Protein AF-A0A2T5ELU1-F1 (afdb_monomer_lite)

Foldseek 3Di:
DFLVVVLVVLVVVLVVLVVVLPDPPPPPCNVVSVVVSVVSVVVSVVSVVDPDDGDPPPPPDDPVPADPVPRD

Sequence (72 aa):
MKKSEVVYDLSLINERLDQIIDSKCINGARDELMEIASKIKNISSELNKTNVTFSITGRAKPLVNKCRFCGK

pLDDT: mean 75.77, std 15.37, range [48.81, 93.69]

Organism: Vibrio splendidus (NCBI:txid29497)

Radius of gyration: 16.83 Å; chains: 1; bounding box: 36×20×49 Å

Structure (mmCIF, N/CA/C/O backbone):
data_AF-A0A2T5ELU1-F1
#
_entry.id   AF-A0A2T5ELU1-F1
#
loop_
_atom_site.group_PDB
_atom_site.id
_atom_site.type_symbol
_atom_site.label_atom_id
_atom_site.label_alt_id
_atom_site.label_comp_id
_atom_site.label_asym_id
_atom_site.label_entity_id
_atom_site.label_seq_id
_atom_site.pdbx_PDB_ins_code
_atom_site.Cartn_x
_atom_site.Cartn_y
_atom_site.Cartn_z
_atom_site.occupancy
_atom_site.B_iso_or_equiv
_atom_site.auth_seq_id
_atom_site.auth_comp_id
_atom_site.auth_asym_id
_atom_site.auth_atom_id
_atom_site.pdbx_PDB_model_num
ATOM 1 N N . MET A 1 1 ? -12.874 10.372 8.385 1.00 68.25 1 MET A N 1
ATOM 2 C CA . MET A 1 1 ? -12.772 9.191 7.506 1.00 68.25 1 MET A CA 1
ATOM 3 C C . MET A 1 1 ? -12.757 7.955 8.383 1.00 68.25 1 MET A C 1
ATOM 5 O O . MET A 1 1 ? -12.052 7.968 9.399 1.00 68.25 1 MET A O 1
ATOM 9 N N . LYS A 1 2 ? -13.588 6.958 8.077 1.00 75.00 2 LYS A N 1
ATOM 10 C CA . LYS A 1 2 ? -13.644 5.726 8.870 1.00 75.00 2 LYS A CA 1
ATOM 11 C C . LYS A 1 2 ? -12.355 4.941 8.664 1.00 75.00 2 LYS A C 1
ATOM 13 O O . LYS A 1 2 ? -11.798 4.929 7.570 1.00 75.00 2 LYS A O 1
ATOM 18 N N . LYS A 1 3 ? -11.906 4.243 9.707 1.00 77.25 3 LYS A N 1
ATOM 19 C CA . LYS A 1 3 ? -10.739 3.354 9.615 1.00 77.25 3 LYS A CA 1
ATOM 20 C C . LYS A 1 3 ? -10.868 2.341 8.470 1.00 77.25 3 LYS A C 1
ATOM 22 O O . LYS A 1 3 ? -9.916 2.141 7.730 1.00 77.25 3 LYS A O 1
ATOM 27 N N . SER A 1 4 ? -12.053 1.756 8.301 1.00 79.50 4 SER A N 1
ATOM 28 C CA . SER A 1 4 ? -12.342 0.782 7.243 1.00 79.50 4 SER A CA 1
ATOM 29 C C . SER A 1 4 ? -12.205 1.353 5.830 1.00 79.50 4 SER A C 1
ATOM 31 O O . SER A 1 4 ? -11.739 0.645 4.949 1.00 79.50 4 SER A O 1
ATOM 33 N N . GLU A 1 5 ? -12.579 2.620 5.621 1.00 82.00 5 GLU A N 1
ATOM 34 C CA . GLU A 1 5 ? -12.457 3.301 4.322 1.00 82.00 5 GLU A CA 1
ATOM 35 C C . GLU A 1 5 ? -10.982 3.479 3.956 1.00 82.00 5 GLU A C 1
ATOM 37 O O . GLU A 1 5 ? -10.561 3.091 2.877 1.00 82.00 5 GLU A O 1
ATOM 42 N N . VAL A 1 6 ? -10.161 3.947 4.900 1.00 84.12 6 VAL A N 1
ATOM 43 C CA . VAL A 1 6 ? -8.724 4.124 4.647 1.00 84.12 6 VAL A CA 1
ATOM 44 C C . VAL A 1 6 ? -8.005 2.791 4.470 1.00 84.12 6 VAL A C 1
ATOM 46 O O . VAL A 1 6 ? -7.131 2.687 3.621 1.00 84.12 6 VAL A O 1
ATOM 49 N N . VAL A 1 7 ? -8.346 1.757 5.246 1.00 84.50 7 VAL A N 1
ATOM 50 C CA . VAL A 1 7 ? -7.755 0.419 5.056 1.00 84.50 7 VAL A CA 1
ATOM 51 C C . VAL A 1 7 ? -8.078 -0.115 3.659 1.00 84.50 7 VAL A C 1
ATOM 53 O O . VAL A 1 7 ? -7.195 -0.663 2.999 1.00 84.50 7 VAL A O 1
ATOM 56 N N . TYR A 1 8 ? -9.313 0.088 3.193 1.00 87.62 8 TYR A N 1
ATOM 57 C CA . TYR A 1 8 ? -9.713 -0.257 1.833 1.00 87.62 8 TYR A CA 1
ATOM 58 C C . TYR A 1 8 ? -8.910 0.535 0.788 1.00 87.62 8 TYR A C 1
ATOM 60 O O . TYR A 1 8 ? -8.291 -0.071 -0.086 1.00 87.62 8 TYR A O 1
ATOM 68 N N . ASP A 1 9 ? -8.807 1.856 0.929 1.00 88.31 9 ASP A N 1
ATOM 69 C CA . ASP A 1 9 ? -8.034 2.695 0.005 1.00 88.31 9 ASP A CA 1
ATOM 70 C C . ASP A 1 9 ? -6.547 2.299 -0.040 1.00 88.31 9 ASP A C 1
ATOM 72 O O . ASP A 1 9 ? -5.960 2.197 -1.117 1.00 88.31 9 ASP A O 1
ATOM 76 N N . LEU A 1 10 ? -5.934 1.997 1.110 1.00 90.00 10 LEU A N 1
ATOM 77 C CA . LEU A 1 10 ? -4.544 1.528 1.175 1.00 90.00 10 LEU A CA 1
ATOM 78 C C . LEU A 1 10 ? -4.359 0.164 0.496 1.00 90.00 10 LEU A C 1
ATOM 80 O O . LEU A 1 10 ? -3.293 -0.094 -0.066 1.00 90.00 10 LEU A O 1
ATOM 84 N N . SER A 1 11 ? -5.368 -0.712 0.528 1.00 89.44 11 SER A N 1
ATOM 85 C CA . SER A 1 11 ? -5.317 -1.986 -0.201 1.00 89.44 11 SER A CA 1
ATOM 86 C C . SER A 1 11 ? -5.323 -1.773 -1.718 1.00 89.44 11 SER A C 1
ATOM 88 O O . SER A 1 11 ? -4.469 -2.331 -2.404 1.00 89.44 11 SER A O 1
ATOM 90 N N . LEU A 1 12 ? -6.177 -0.873 -2.222 1.00 93.69 12 LEU A N 1
ATOM 91 C CA . LEU A 1 12 ? -6.222 -0.507 -3.641 1.00 93.69 12 LEU A CA 1
ATOM 92 C C . LEU A 1 12 ? -4.926 0.157 -4.113 1.00 93.69 12 LEU A C 1
ATOM 94 O O . LEU A 1 12 ? -4.468 -0.089 -5.229 1.00 93.69 12 LEU A O 1
ATOM 98 N N . ILE A 1 13 ? -4.323 1.012 -3.281 1.00 93.19 13 ILE A N 1
ATOM 99 C CA . ILE A 1 13 ? -3.045 1.651 -3.615 1.00 93.19 13 ILE A CA 1
ATOM 100 C C . ILE A 1 13 ? -1.932 0.602 -3.724 1.00 93.19 13 ILE A C 1
ATOM 102 O O . ILE A 1 13 ? -1.152 0.663 -4.670 1.00 93.19 13 ILE A O 1
ATOM 106 N N . ASN A 1 14 ? -1.873 -0.367 -2.804 1.00 91.25 14 ASN A N 1
ATOM 107 C CA . ASN A 1 14 ? -0.897 -1.457 -2.887 1.00 91.25 14 ASN A CA 1
ATOM 108 C C . ASN A 1 14 ? -1.066 -2.279 -4.169 1.00 91.25 14 ASN A C 1
ATOM 110 O O . ASN A 1 14 ? -0.085 -2.508 -4.864 1.00 91.25 14 ASN A O 1
ATOM 114 N N . GLU A 1 15 ? -2.298 -2.658 -4.518 1.00 91.19 15 GLU A N 1
ATOM 115 C CA . GLU A 1 15 ? -2.573 -3.422 -5.741 1.00 91.19 15 GLU A CA 1
ATOM 116 C C . GLU A 1 15 ? -2.108 -2.671 -6.998 1.00 91.19 15 GLU A C 1
ATOM 118 O O . GLU A 1 15 ? -1.462 -3.238 -7.879 1.00 91.19 15 GLU A O 1
ATOM 123 N N . ARG A 1 16 ? -2.383 -1.363 -7.068 1.00 92.06 16 ARG A N 1
ATOM 124 C CA . ARG A 1 16 ? -1.928 -0.525 -8.184 1.00 92.06 16 ARG A CA 1
ATOM 125 C C . ARG A 1 16 ? -0.411 -0.388 -8.220 1.00 92.06 16 ARG A C 1
ATOM 127 O O . ARG A 1 16 ? 0.159 -0.396 -9.304 1.00 92.06 16 ARG A O 1
ATOM 134 N N . LEU A 1 17 ? 0.246 -0.259 -7.069 1.00 90.69 17 LEU A N 1
ATOM 135 C CA . LEU A 1 17 ? 1.706 -0.207 -7.007 1.00 90.69 17 LEU A CA 1
ATOM 136 C C . LEU A 1 17 ? 2.336 -1.511 -7.492 1.00 90.69 17 LEU A C 1
ATOM 138 O O . LEU A 1 17 ? 3.287 -1.445 -8.265 1.00 90.69 17 LEU A O 1
ATOM 142 N N . ASP A 1 18 ? 1.779 -2.664 -7.121 1.00 89.25 18 ASP A N 1
ATOM 143 C CA . ASP A 1 18 ? 2.252 -3.965 -7.603 1.00 89.25 18 ASP A CA 1
ATOM 144 C C . ASP A 1 18 ? 2.134 -4.049 -9.143 1.00 89.25 18 ASP A C 1
ATOM 146 O O . ASP A 1 18 ? 3.105 -4.382 -9.822 1.00 89.25 18 ASP A O 1
ATOM 150 N N . GLN A 1 19 ? 1.010 -3.605 -9.724 1.00 90.62 19 GLN A N 1
ATOM 151 C CA . GLN A 1 19 ? 0.835 -3.533 -11.187 1.00 90.62 19 GLN A CA 1
ATOM 152 C C . GLN A 1 19 ? 1.842 -2.591 -11.873 1.00 90.62 19 GLN A C 1
ATOM 154 O O . GLN A 1 19 ? 2.330 -2.879 -12.968 1.00 90.62 19 GLN A O 1
ATOM 159 N N . ILE A 1 20 ? 2.152 -1.454 -11.246 1.00 89.44 20 ILE A N 1
ATOM 160 C CA . ILE A 1 20 ? 3.118 -0.472 -11.757 1.00 89.44 20 ILE A CA 1
ATOM 161 C C . ILE A 1 20 ? 4.541 -1.046 -11.702 1.00 89.44 20 ILE A C 1
ATOM 163 O O . ILE A 1 20 ? 5.288 -0.900 -12.670 1.00 89.44 20 ILE A O 1
ATOM 167 N N . ILE A 1 21 ? 4.905 -1.726 -10.613 1.00 87.75 21 ILE A N 1
ATOM 168 C CA . ILE A 1 21 ? 6.211 -2.383 -10.440 1.00 87.75 21 ILE A CA 1
ATOM 169 C C . ILE A 1 21 ? 6.399 -3.509 -11.464 1.00 87.75 21 ILE A C 1
ATOM 171 O O . ILE A 1 21 ? 7.498 -3.683 -11.995 1.00 87.75 21 ILE A O 1
ATOM 175 N N . ASP A 1 22 ? 5.342 -4.257 -11.771 1.00 87.00 22 ASP A N 1
ATOM 176 C CA . ASP A 1 22 ? 5.380 -5.328 -12.772 1.00 87.00 22 ASP A CA 1
ATOM 177 C C . ASP A 1 22 ? 5.365 -4.801 -14.216 1.00 87.00 22 ASP A C 1
ATOM 179 O O . ASP A 1 22 ? 5.699 -5.523 -15.163 1.00 87.00 22 ASP A O 1
ATOM 183 N N . SER A 1 23 ? 5.030 -3.523 -14.409 1.00 86.56 23 SER A N 1
ATOM 184 C CA . SER A 1 23 ? 5.068 -2.895 -15.723 1.00 86.56 23 SER A CA 1
ATOM 185 C C . SER A 1 23 ? 6.514 -2.683 -16.198 1.00 86.56 23 SER A C 1
ATOM 187 O O . SER A 1 23 ? 7.373 -2.138 -15.504 1.00 86.56 23 SER A O 1
ATOM 189 N N . LYS A 1 24 ? 6.798 -3.075 -17.446 1.00 75.81 24 LYS A N 1
ATOM 190 C CA . LYS A 1 24 ? 8.141 -2.968 -18.053 1.00 75.81 24 LYS A CA 1
ATOM 191 C C . LYS A 1 24 ? 8.593 -1.527 -18.334 1.00 75.81 24 LYS A C 1
ATOM 193 O O . LYS A 1 24 ? 9.702 -1.327 -18.822 1.00 75.81 24 LYS A O 1
ATOM 198 N N . CYS A 1 25 ? 7.739 -0.530 -18.097 1.00 79.06 25 CYS A N 1
ATOM 199 C CA . CYS A 1 25 ? 8.015 0.863 -18.439 1.00 79.06 25 CYS A CA 1
ATOM 200 C C . CYS A 1 25 ? 8.730 1.646 -17.328 1.00 79.06 25 CYS A C 1
ATOM 202 O O . CYS A 1 25 ? 9.272 2.711 -17.615 1.00 79.06 25 CYS A O 1
ATOM 204 N N . ILE A 1 26 ? 8.795 1.133 -16.094 1.00 75.12 26 ILE A N 1
ATOM 205 C CA . ILE A 1 26 ? 9.349 1.866 -14.942 1.00 75.12 26 ILE A CA 1
ATOM 206 C C . ILE A 1 26 ? 10.603 1.161 -14.410 1.00 75.12 26 ILE A C 1
ATOM 208 O O . ILE A 1 26 ? 10.686 0.731 -13.265 1.00 75.12 26 ILE A O 1
ATOM 212 N N . ASN A 1 27 ? 11.624 1.041 -15.261 1.00 71.56 27 ASN A N 1
ATOM 213 C CA . ASN A 1 27 ? 12.905 0.450 -14.855 1.00 71.56 27 ASN A CA 1
ATOM 214 C C . ASN A 1 27 ? 13.756 1.390 -13.980 1.00 71.56 27 ASN A C 1
ATOM 216 O O . ASN A 1 27 ? 14.591 0.911 -13.225 1.00 71.56 27 ASN A O 1
ATOM 220 N 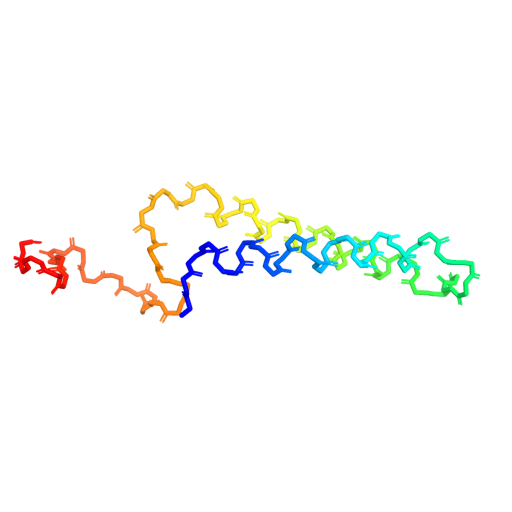N . GLY A 1 28 ? 13.551 2.712 -14.059 1.00 79.12 28 GLY A N 1
ATOM 221 C CA . GLY A 1 28 ? 14.365 3.699 -13.330 1.00 79.12 28 GLY A CA 1
ATOM 222 C C . GLY A 1 28 ? 13.886 4.034 -11.914 1.00 79.12 28 GLY A C 1
ATOM 223 O O . GLY A 1 28 ? 14.690 4.462 -11.100 1.00 79.12 28 GLY A O 1
ATOM 224 N N . ALA A 1 29 ? 12.602 3.824 -11.611 1.00 85.06 29 ALA A N 1
ATOM 225 C CA . ALA A 1 29 ? 12.001 4.159 -10.312 1.00 85.06 29 ALA A CA 1
ATOM 226 C C . ALA A 1 29 ? 11.479 2.919 -9.565 1.00 85.06 29 ALA A C 1
ATOM 228 O O . ALA A 1 29 ? 10.685 3.034 -8.634 1.00 85.06 29 ALA A O 1
ATOM 229 N N . ARG A 1 30 ? 11.892 1.715 -9.985 1.00 85.88 30 ARG A N 1
ATOM 230 C CA . ARG A 1 30 ? 11.421 0.451 -9.399 1.00 85.88 30 ARG A CA 1
ATOM 231 C C . ARG A 1 30 ? 11.741 0.367 -7.906 1.00 85.88 30 ARG A C 1
ATOM 233 O O . ARG A 1 30 ? 10.869 -0.004 -7.126 1.00 85.88 30 ARG A O 1
ATOM 240 N N . ASP A 1 31 ? 12.952 0.755 -7.516 1.00 88.38 31 ASP A N 1
ATOM 241 C CA . ASP A 1 31 ? 13.390 0.721 -6.117 1.00 88.38 31 ASP A CA 1
ATOM 242 C C . ASP A 1 31 ? 12.599 1.716 -5.255 1.00 88.38 31 ASP A C 1
ATOM 244 O O . ASP A 1 31 ? 12.129 1.362 -4.173 1.00 88.38 31 ASP A O 1
ATOM 248 N N . GLU A 1 32 ? 12.351 2.925 -5.771 1.00 90.06 32 GLU A N 1
ATOM 249 C CA . GLU A 1 32 ? 11.508 3.929 -5.108 1.00 90.06 32 GLU A CA 1
ATOM 250 C C . GLU A 1 32 ? 10.066 3.428 -4.936 1.00 90.06 32 GLU A C 1
ATOM 252 O O . GLU A 1 32 ? 9.469 3.566 -3.867 1.00 90.06 32 GLU A O 1
ATOM 257 N N . LEU A 1 33 ? 9.503 2.785 -5.964 1.00 89.50 33 LEU A N 1
ATOM 258 C CA . LEU A 1 33 ? 8.165 2.195 -5.903 1.00 89.50 33 LEU A CA 1
ATOM 259 C C . LEU A 1 33 ? 8.083 1.050 -4.889 1.00 89.50 33 LEU A C 1
ATOM 261 O O . LEU A 1 33 ? 7.100 0.961 -4.149 1.00 89.50 33 LEU A O 1
ATOM 265 N N . MET A 1 34 ? 9.111 0.203 -4.812 1.00 89.81 34 MET A N 1
ATOM 266 C CA . MET A 1 34 ? 9.195 -0.847 -3.796 1.00 89.81 34 MET A CA 1
ATOM 267 C C . MET A 1 34 ? 9.281 -0.261 -2.380 1.00 89.81 34 MET A C 1
ATOM 269 O O . MET A 1 34 ? 8.634 -0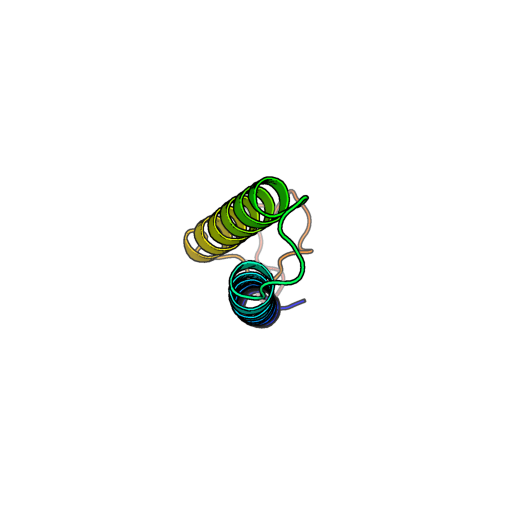.772 -1.460 1.00 89.81 34 MET A O 1
ATOM 273 N N . GLU A 1 35 ? 10.024 0.833 -2.193 1.00 92.94 35 GLU A N 1
ATOM 274 C CA . GLU A 1 35 ? 10.097 1.536 -0.911 1.00 92.94 35 GLU A CA 1
ATOM 275 C C . GLU A 1 35 ? 8.733 2.125 -0.510 1.00 92.94 35 GLU A C 1
ATOM 277 O O . GLU A 1 35 ? 8.289 1.953 0.632 1.00 92.94 35 GLU A O 1
ATOM 282 N N . ILE A 1 36 ? 8.032 2.769 -1.449 1.00 91.81 36 ILE A N 1
ATOM 283 C CA . ILE A 1 36 ? 6.682 3.311 -1.237 1.00 91.81 36 ILE A CA 1
ATOM 284 C C . ILE A 1 36 ? 5.709 2.188 -0.855 1.00 91.81 36 ILE A C 1
ATOM 286 O O . ILE A 1 36 ? 4.992 2.316 0.142 1.00 91.81 36 ILE A O 1
ATOM 290 N N . ALA A 1 37 ? 5.715 1.070 -1.587 1.00 91.56 37 ALA A N 1
ATOM 291 C CA . ALA A 1 37 ? 4.865 -0.083 -1.294 1.00 91.56 37 ALA A CA 1
ATOM 292 C C . ALA A 1 37 ? 5.134 -0.648 0.114 1.00 91.56 37 ALA A C 1
ATOM 294 O O . ALA A 1 37 ? 4.201 -0.930 0.870 1.00 91.56 37 ALA A O 1
ATOM 295 N N . SER A 1 38 ? 6.405 -0.748 0.515 1.00 92.19 38 SER A N 1
ATOM 296 C CA . SER A 1 38 ? 6.796 -1.180 1.863 1.00 92.19 38 SER A CA 1
ATOM 297 C C . SER A 1 38 ? 6.270 -0.234 2.951 1.00 92.19 38 SER A C 1
ATOM 299 O O . SER A 1 38 ? 5.641 -0.669 3.922 1.00 92.19 38 SER A O 1
ATOM 301 N N . LYS A 1 39 ? 6.437 1.082 2.766 1.00 92.69 39 LYS A N 1
ATOM 302 C CA . LYS A 1 39 ? 5.927 2.103 3.697 1.00 92.69 39 LYS A CA 1
ATOM 303 C C . LYS A 1 39 ? 4.404 2.043 3.840 1.00 92.69 39 LYS A C 1
ATOM 305 O O . LYS A 1 39 ? 3.893 2.118 4.958 1.00 92.69 39 LYS A O 1
ATOM 310 N N . ILE A 1 40 ? 3.677 1.853 2.742 1.00 90.38 40 ILE A N 1
ATOM 311 C CA . ILE A 1 40 ? 2.212 1.741 2.750 1.00 90.38 40 ILE A CA 1
ATOM 312 C C . ILE A 1 40 ? 1.753 0.462 3.460 1.00 90.38 40 ILE A C 1
ATOM 314 O O . ILE A 1 40 ? 0.825 0.514 4.275 1.00 90.38 40 ILE A O 1
ATOM 318 N N . LYS A 1 41 ? 2.423 -0.675 3.228 1.00 88.56 41 LYS A N 1
ATOM 319 C CA . LYS A 1 41 ? 2.163 -1.928 3.961 1.00 88.56 41 LYS A CA 1
ATOM 320 C C . LYS A 1 41 ? 2.370 -1.754 5.467 1.00 88.56 41 LYS A C 1
ATOM 322 O O . LYS A 1 41 ? 1.528 -2.203 6.247 1.00 88.56 41 LYS A O 1
ATOM 327 N N . ASN A 1 42 ? 3.416 -1.037 5.878 1.00 88.12 42 ASN A N 1
ATOM 328 C CA . ASN A 1 42 ? 3.657 -0.730 7.290 1.00 88.12 42 ASN A CA 1
ATOM 329 C C . ASN A 1 42 ? 2.535 0.125 7.895 1.00 88.12 42 ASN A C 1
ATOM 331 O O . ASN A 1 42 ? 2.019 -0.221 8.955 1.00 88.12 42 ASN A O 1
ATOM 335 N N . ILE A 1 43 ? 2.091 1.183 7.204 1.00 86.50 43 ILE A N 1
ATOM 336 C CA . ILE A 1 43 ? 0.965 2.019 7.658 1.00 86.50 43 ILE A CA 1
ATOM 337 C C . ILE A 1 43 ? -0.311 1.179 7.814 1.00 86.50 43 ILE A C 1
ATOM 339 O O . ILE A 1 43 ? -0.994 1.276 8.833 1.00 86.50 43 ILE A O 1
ATOM 343 N N . SER A 1 44 ? -0.618 0.321 6.838 1.00 85.38 44 SER A N 1
ATOM 344 C CA . SER A 1 44 ? -1.782 -0.574 6.899 1.00 85.38 44 SER A CA 1
ATOM 345 C C . SER A 1 44 ? -1.698 -1.551 8.081 1.00 85.38 44 SER A C 1
ATOM 347 O O . SER A 1 44 ? -2.675 -1.745 8.808 1.00 85.38 44 SER A O 1
ATOM 349 N N . SER A 1 45 ? -0.513 -2.116 8.334 1.00 83.56 45 SER A N 1
ATOM 350 C CA . SER A 1 45 ? -0.259 -3.001 9.476 1.00 83.56 45 SER A CA 1
ATOM 351 C C . SER A 1 45 ? -0.478 -2.292 10.818 1.00 83.56 45 SER A C 1
ATOM 353 O O . SER A 1 45 ? -1.218 -2.793 11.665 1.00 83.56 45 SER A O 1
ATOM 355 N N . GLU A 1 46 ? 0.077 -1.092 10.997 1.00 82.75 46 GLU A N 1
ATOM 356 C CA . GLU A 1 46 ? -0.104 -0.291 12.219 1.00 82.75 46 GLU A CA 1
ATOM 357 C C . GLU A 1 46 ? -1.567 0.117 12.442 1.00 82.75 46 GLU A C 1
ATOM 359 O O . GLU A 1 46 ? -2.089 0.046 13.564 1.00 82.75 46 GLU A O 1
ATOM 364 N N . LEU A 1 47 ? -2.279 0.465 11.365 1.00 76.75 47 LEU A N 1
ATOM 365 C CA . LEU A 1 47 ? -3.715 0.714 11.437 1.00 76.75 47 LEU A CA 1
ATOM 366 C C . LEU A 1 47 ? -4.454 -0.541 11.913 1.00 76.75 47 LEU A C 1
ATOM 368 O O . LEU A 1 47 ? -5.291 -0.443 12.810 1.00 76.75 47 LEU A O 1
ATOM 372 N N . ASN A 1 48 ? -4.131 -1.723 11.390 1.00 73.62 48 ASN A N 1
ATOM 373 C CA . ASN A 1 48 ? -4.784 -2.975 11.780 1.00 73.62 48 ASN A CA 1
ATOM 374 C C . ASN A 1 48 ? -4.480 -3.409 13.222 1.00 73.62 48 ASN A C 1
ATOM 376 O O . ASN A 1 48 ? -5.384 -3.920 13.879 1.00 73.62 48 ASN A O 1
ATOM 380 N N . LYS A 1 49 ? -3.288 -3.123 13.760 1.00 73.75 49 LYS A N 1
ATOM 381 C CA . LYS A 1 49 ? -2.935 -3.406 15.169 1.00 73.75 49 LYS A CA 1
ATOM 382 C C . LYS A 1 49 ? -3.776 -2.619 16.180 1.00 73.75 49 LYS A C 1
ATOM 384 O O . LYS A 1 49 ? -3.990 -3.070 17.304 1.00 73.75 49 LYS A O 1
ATOM 389 N N . THR A 1 50 ? -4.258 -1.435 15.804 1.00 62.16 50 THR A N 1
ATOM 390 C CA . THR A 1 50 ? -4.970 -0.546 16.731 1.00 62.16 50 THR A CA 1
ATOM 391 C C . THR A 1 50 ? -6.462 -0.896 16.783 1.00 62.16 50 THR A C 1
ATOM 393 O O . THR A 1 50 ? -7.249 -0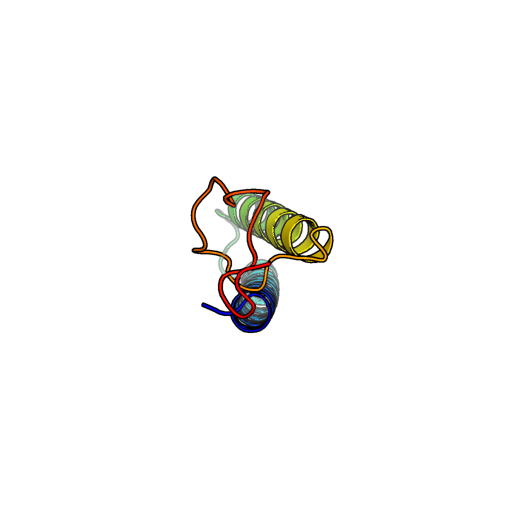.447 15.949 1.00 62.16 50 THR A O 1
ATOM 396 N N . ASN A 1 51 ? -6.879 -1.696 17.768 1.00 56.81 51 ASN A N 1
ATOM 397 C CA . ASN A 1 51 ? -8.245 -2.241 17.871 1.00 56.81 51 ASN A CA 1
ATOM 398 C C . ASN A 1 51 ? -9.365 -1.216 18.173 1.00 56.81 51 ASN A C 1
ATOM 400 O O . ASN A 1 51 ? -10.533 -1.590 18.139 1.00 56.81 51 ASN A O 1
ATOM 404 N N . VAL A 1 52 ? -9.063 0.060 18.475 1.00 53.44 52 VAL A N 1
ATOM 405 C CA . VAL A 1 52 ? -10.038 0.967 19.139 1.00 53.44 52 VAL A CA 1
ATOM 406 C C . VAL A 1 52 ? -10.223 2.343 18.466 1.00 53.44 52 VAL A C 1
ATOM 408 O O . VAL A 1 52 ? -10.915 3.212 18.989 1.00 53.44 52 VAL A O 1
ATOM 411 N N . THR A 1 53 ? -9.674 2.590 17.276 1.00 56.41 53 THR A N 1
ATOM 412 C CA . THR A 1 53 ? -9.806 3.902 16.605 1.00 56.41 53 THR A CA 1
ATOM 413 C C . THR A 1 53 ? -10.754 3.857 15.407 1.00 56.41 53 THR A C 1
ATOM 415 O O . THR A 1 53 ? -10.395 3.436 14.314 1.00 56.41 53 THR A O 1
ATOM 418 N N . PHE A 1 54 ? -11.982 4.358 15.588 1.00 55.84 54 PHE A N 1
ATOM 419 C CA . PHE A 1 54 ? -12.971 4.502 14.505 1.00 55.84 54 PHE A CA 1
ATOM 420 C C . PHE A 1 5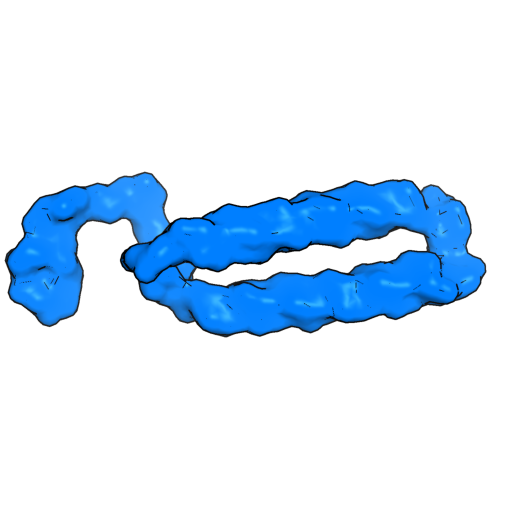4 ? -12.621 5.612 13.496 1.00 55.84 54 PHE A C 1
ATOM 422 O O . PHE A 1 54 ? -13.136 5.613 12.377 1.00 55.84 54 PHE A O 1
ATOM 429 N N . SER A 1 55 ? -11.750 6.555 13.876 1.00 59.09 55 SER A N 1
ATOM 430 C CA . SER A 1 55 ? -11.385 7.722 13.066 1.00 59.09 55 SER A CA 1
ATOM 431 C C . SER A 1 55 ? -9.874 7.898 13.000 1.00 59.09 55 SER A C 1
ATOM 433 O O . SER A 1 55 ? -9.227 8.065 14.031 1.00 59.09 55 SER A O 1
ATOM 435 N N . ILE A 1 56 ? -9.338 7.939 11.780 1.00 64.06 56 ILE A N 1
ATOM 436 C CA . ILE A 1 56 ? -7.907 8.160 11.498 1.00 64.06 56 ILE A CA 1
ATOM 437 C C . ILE A 1 56 ? -7.528 9.640 11.627 1.00 64.06 56 ILE A C 1
ATOM 439 O O . ILE A 1 56 ? -6.410 9.974 11.993 1.00 64.06 56 ILE A O 1
ATOM 443 N N . THR A 1 57 ? -8.496 10.537 11.435 1.00 64.50 57 THR A N 1
ATOM 444 C CA . THR A 1 57 ? -8.357 11.981 11.679 1.00 64.50 57 THR A CA 1
ATOM 445 C C . THR A 1 57 ? -8.869 12.393 13.066 1.00 64.50 57 THR A C 1
ATOM 447 O O . THR A 1 57 ? -9.104 13.574 13.325 1.00 64.50 57 THR A O 1
ATOM 450 N N . GLY A 1 58 ? -9.116 11.427 13.963 1.00 54.31 58 GLY A N 1
ATOM 451 C CA . GLY A 1 58 ? -9.426 11.725 15.362 1.00 54.31 58 GLY A CA 1
ATOM 452 C C . GLY A 1 58 ? -8.217 12.386 16.030 1.00 54.31 58 GLY A C 1
ATOM 453 O O . GLY A 1 58 ? -7.088 12.007 15.743 1.00 54.31 58 GLY A O 1
ATOM 454 N N . ARG A 1 59 ? -8.438 13.402 16.880 1.00 51.78 59 ARG A N 1
ATOM 455 C CA . ARG A 1 59 ? -7.360 14.171 17.535 1.00 51.78 59 ARG A CA 1
ATOM 456 C C . ARG A 1 59 ? -6.272 13.242 18.094 1.00 51.78 59 ARG A C 1
ATOM 458 O O . ARG A 1 59 ? -6.595 12.281 18.783 1.00 51.78 59 ARG A O 1
ATOM 465 N N . ALA A 1 60 ? -5.005 13.618 17.899 1.00 52.38 60 ALA A N 1
ATOM 466 C CA . ALA A 1 60 ? -3.810 12.901 18.371 1.00 52.38 60 ALA A CA 1
ATOM 467 C C . ALA A 1 60 ? -3.759 12.647 19.896 1.00 52.38 60 ALA A C 1
ATOM 469 O O . ALA A 1 60 ? -2.923 11.890 20.374 1.00 52.38 60 ALA A O 1
ATOM 470 N N . LYS A 1 61 ? -4.660 13.266 20.667 1.00 50.38 61 LYS A N 1
ATOM 471 C CA . LYS A 1 61 ? -4.919 12.946 22.071 1.00 50.38 61 LYS A CA 1
ATOM 472 C C . LYS A 1 61 ? -6.390 12.549 22.218 1.00 50.38 61 LYS A C 1
ATOM 474 O O . LYS A 1 61 ? -7.237 13.449 22.247 1.00 50.38 61 LYS A O 1
ATOM 479 N N . PRO A 1 62 ? -6.734 11.253 22.323 1.00 50.78 62 PRO A N 1
ATOM 480 C CA . PRO A 1 62 ? -8.005 10.894 22.927 1.00 50.78 62 PRO A CA 1
ATOM 481 C C . PRO A 1 62 ? -8.001 11.492 24.337 1.00 50.78 62 PRO A C 1
ATOM 483 O O . PRO A 1 62 ? -7.054 11.296 25.097 1.00 50.78 62 PRO A O 1
ATOM 486 N N . LEU A 1 63 ? -9.023 12.277 24.685 1.00 52.28 63 LEU A N 1
ATOM 487 C CA . LEU A 1 63 ? -9.315 12.528 26.092 1.00 52.28 63 LEU A CA 1
ATOM 488 C C . LEU A 1 63 ? -9.637 11.148 26.665 1.00 52.28 63 LEU A C 1
ATOM 490 O O . LEU A 1 63 ? -10.731 10.636 26.451 1.00 52.28 63 LEU A O 1
ATOM 494 N N . VAL A 1 64 ? -8.641 10.534 27.305 1.00 54.25 64 VAL A N 1
ATOM 495 C CA . VAL A 1 64 ? -8.609 9.126 27.743 1.00 54.25 64 VAL A CA 1
ATOM 496 C C . VAL A 1 64 ? -9.803 8.765 28.637 1.00 54.25 64 VAL A C 1
ATOM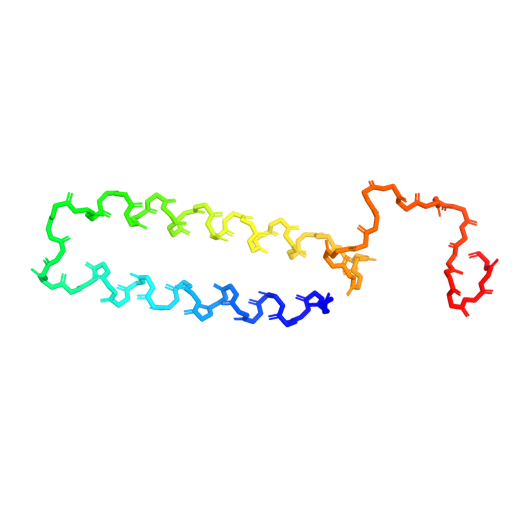 498 O O . VAL A 1 64 ? -10.108 7.598 28.827 1.00 54.25 64 VAL A O 1
ATOM 501 N N . ASN A 1 65 ? -10.535 9.767 29.125 1.00 52.53 65 ASN A N 1
ATOM 502 C CA . ASN A 1 65 ? -11.523 9.597 30.171 1.00 52.53 65 ASN A CA 1
ATOM 503 C C . ASN A 1 65 ? -12.984 9.704 29.734 1.00 52.53 65 ASN A C 1
ATOM 505 O O . ASN A 1 65 ? -13.808 9.581 30.628 1.00 52.53 65 ASN A O 1
ATOM 509 N N . LYS A 1 66 ? -13.332 9.976 28.460 1.00 52.75 66 LYS A N 1
ATOM 510 C CA . LYS A 1 66 ? -14.752 10.008 28.029 1.00 52.75 66 LYS A CA 1
ATOM 511 C C . LYS A 1 66 ? -14.964 9.627 26.563 1.00 52.75 66 LYS A C 1
ATOM 513 O O . LYS A 1 66 ? -14.478 10.300 25.650 1.00 52.75 66 LYS A O 1
ATOM 518 N N . CYS A 1 67 ? -15.781 8.609 26.319 1.00 53.69 67 CYS A N 1
ATOM 519 C CA . CYS A 1 67 ? -16.339 8.297 25.009 1.00 53.69 67 CYS A CA 1
ATOM 520 C C . CYS A 1 67 ? -17.317 9.402 24.572 1.00 53.69 67 CYS A C 1
ATOM 522 O O . CYS A 1 67 ? -18.277 9.710 25.271 1.00 53.69 67 CYS A O 1
ATOM 524 N N . ARG A 1 68 ? -17.128 9.990 2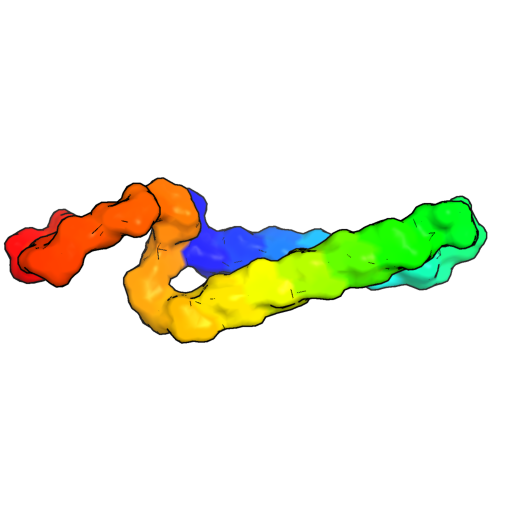3.382 1.00 50.41 68 ARG A N 1
ATOM 525 C CA . ARG A 1 68 ? -17.987 11.083 22.870 1.00 50.41 68 ARG A CA 1
ATOM 526 C C . ARG A 1 68 ? -19.443 10.661 22.618 1.00 50.41 68 ARG A C 1
ATOM 528 O O . ARG A 1 68 ? -20.320 11.515 22.647 1.00 50.41 68 ARG A O 1
ATOM 535 N N . PHE A 1 69 ? -19.699 9.377 22.361 1.00 53.84 69 PHE A N 1
ATOM 536 C CA . PHE A 1 69 ? -21.046 8.881 22.055 1.00 53.84 69 PHE A CA 1
ATOM 537 C C . PHE A 1 69 ? -21.868 8.552 23.304 1.00 53.84 69 PHE A C 1
ATOM 539 O O . PHE A 1 69 ? -23.083 8.696 23.269 1.00 53.84 69 PHE A O 1
ATOM 546 N N . CYS A 1 70 ? -21.228 8.144 24.405 1.00 63.38 70 CYS A N 1
ATOM 547 C CA . CYS A 1 70 ? -21.931 7.806 25.648 1.00 63.38 70 CYS A CA 1
ATOM 548 C C . CYS A 1 70 ? -21.556 8.686 26.851 1.00 63.38 70 CYS A C 1
ATOM 550 O O . CYS A 1 70 ? -22.141 8.522 27.917 1.00 63.38 70 CYS A O 1
ATOM 552 N N . GLY A 1 71 ? -20.608 9.617 26.703 1.00 53.12 71 GLY A N 1
ATOM 553 C CA . GLY A 1 71 ? -20.169 10.554 27.745 1.00 53.12 71 GLY A CA 1
ATOM 554 C C . GLY A 1 71 ? -19.479 9.914 28.956 1.00 53.12 71 GLY A C 1
ATOM 555 O O . GLY A 1 71 ? -19.136 10.644 29.888 1.00 53.12 71 GLY A O 1
ATOM 556 N N . LYS A 1 72 ? -19.295 8.588 28.943 1.00 48.81 72 LYS A N 1
ATOM 557 C CA . LYS A 1 72 ? -18.650 7.794 29.993 1.00 48.81 72 LYS A CA 1
ATOM 558 C C . LYS A 1 72 ? -17.173 7.613 29.716 1.00 48.81 72 LYS A C 1
ATOM 560 O O . LYS A 1 72 ? -16.830 7.351 28.539 1.00 48.81 72 LYS A O 1
#

Secondary structure (DSSP, 8-state):
-BHHHHHHHHHHHHHHHHHHHHSTT-SSSHHHHHHHHHHHHHHHHHHHH-TT-SBTTS-SS--TT--TTT--